Protein AF-A0A850MF85-F1 (afdb_monomer_lite)

Foldseek 3Di:
DDAAEEEFDDPPCPPRRVVVQVVCCVPPNPRHHYD

Structure (mmCIF, N/CA/C/O backbone):
data_AF-A0A850MF85-F1
#
_entry.id   AF-A0A850MF85-F1
#
loop_
_atom_site.group_PDB
_atom_site.id
_atom_site.type_symbol
_atom_site.label_atom_id
_atom_site.label_alt_id
_atom_site.label_comp_id
_atom_site.label_asym_id
_atom_site.label_entity_id
_atom_site.label_seq_id
_atom_site.pdbx_PDB_ins_code
_atom_site.Cartn_x
_atom_site.Cartn_y
_atom_site.Cartn_z
_atom_site.occupancy
_atom_site.B_iso_or_equiv
_atom_site.auth_seq_id
_atom_site.auth_comp_id
_atom_site.auth_asym_id
_atom_site.auth_atom_id
_atom_site.pdbx_PDB_model_num
ATOM 1 N N . MET A 1 1 ? -7.934 3.553 19.749 1.00 72.56 1 MET A N 1
ATOM 2 C CA . MET A 1 1 ? -7.837 2.293 18.969 1.00 72.56 1 MET A CA 1
ATOM 3 C C . MET A 1 1 ? -6.579 2.354 18.115 1.00 72.56 1 MET A C 1
ATOM 5 O O . MET A 1 1 ? -6.305 3.422 17.584 1.00 72.56 1 MET A O 1
ATOM 9 N N . LYS A 1 2 ? -5.803 1.271 17.986 1.00 84.50 2 LYS A N 1
ATOM 10 C CA . LYS A 1 2 ? -4.630 1.255 17.094 1.00 84.50 2 LYS A CA 1
ATOM 11 C C . LYS A 1 2 ? -5.109 1.130 15.643 1.00 84.50 2 LYS A C 1
ATOM 13 O O . LYS A 1 2 ? -5.900 0.231 15.355 1.00 84.50 2 LYS A O 1
ATOM 18 N N . LYS A 1 3 ? -4.676 2.036 14.757 1.00 92.88 3 LYS A N 1
ATOM 19 C CA . LYS A 1 3 ? -4.990 1.962 13.320 1.00 92.88 3 LYS A CA 1
ATOM 20 C C . LYS A 1 3 ? -4.390 0.679 12.741 1.00 92.88 3 LYS A C 1
ATOM 22 O O . LYS A 1 3 ? -3.321 0.237 13.166 1.00 92.88 3 LYS A O 1
ATOM 27 N N . LYS A 1 4 ? -5.101 0.049 11.806 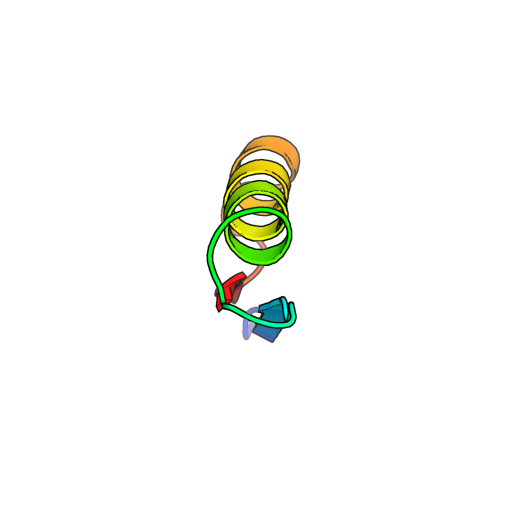1.00 95.62 4 LYS A N 1
ATOM 28 C CA . LYS A 1 4 ? -4.568 -1.114 11.089 1.00 95.62 4 LYS A CA 1
ATOM 29 C C . LYS A 1 4 ? -3.537 -0.625 10.072 1.00 95.62 4 LYS A C 1
ATOM 31 O O . LYS A 1 4 ? -3.762 0.395 9.425 1.00 95.62 4 LYS A O 1
ATOM 36 N N . ARG A 1 5 ? -2.430 -1.358 9.956 1.00 96.75 5 ARG A N 1
ATOM 37 C CA . ARG A 1 5 ? -1.325 -1.047 9.042 1.00 96.75 5 ARG A CA 1
ATOM 38 C C . ARG A 1 5 ? -1.519 -1.790 7.725 1.00 96.75 5 ARG A C 1
ATOM 40 O O . ARG A 1 5 ? -1.820 -2.983 7.757 1.00 96.75 5 ARG A O 1
ATOM 47 N N . VAL A 1 6 ? -1.354 -1.099 6.603 1.00 97.06 6 VAL A N 1
ATOM 48 C CA . VAL A 1 6 ? -1.499 -1.646 5.247 1.00 97.06 6 VAL A CA 1
ATOM 49 C C . VAL A 1 6 ? -0.249 -1.297 4.447 1.00 97.06 6 VAL A C 1
ATOM 51 O O . VAL A 1 6 ? 0.186 -0.155 4.492 1.00 97.06 6 VAL A O 1
ATOM 54 N N . LEU A 1 7 ? 0.319 -2.279 3.743 1.00 97.81 7 LEU A N 1
ATOM 55 C CA . LEU A 1 7 ? 1.479 -2.111 2.865 1.00 97.81 7 LEU A CA 1
ATOM 56 C C . LEU A 1 7 ? 1.085 -2.483 1.434 1.00 97.81 7 LEU A C 1
ATOM 58 O O . LEU A 1 7 ? 0.656 -3.617 1.198 1.00 97.81 7 LEU A O 1
ATOM 62 N N . PHE A 1 8 ? 1.255 -1.562 0.485 1.00 97.88 8 PHE A N 1
ATOM 63 C CA . PHE A 1 8 ? 0.987 -1.811 -0.930 1.00 97.88 8 PHE A CA 1
ATOM 64 C C . PHE A 1 8 ? 2.275 -2.104 -1.701 1.00 97.88 8 PHE A C 1
ATOM 66 O O . PHE A 1 8 ? 3.111 -1.23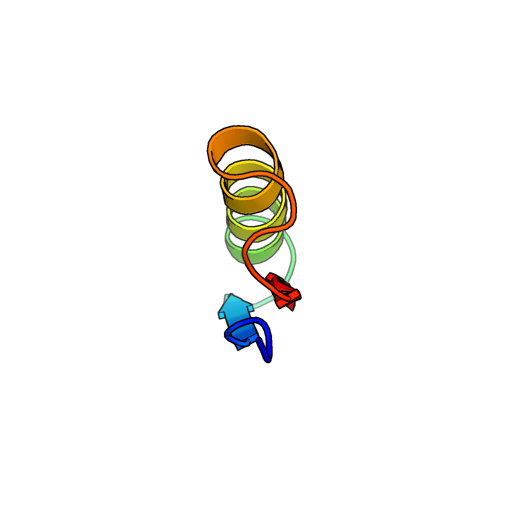6 -1.923 1.00 97.88 8 PHE A O 1
ATOM 73 N N . LEU A 1 9 ? 2.417 -3.338 -2.190 1.00 97.12 9 LEU A N 1
ATOM 74 C CA . LEU A 1 9 ? 3.592 -3.754 -2.955 1.00 97.12 9 LEU A CA 1
ATOM 75 C C . LEU A 1 9 ? 3.318 -3.771 -4.459 1.00 97.12 9 LEU A C 1
ATOM 77 O O . LEU A 1 9 ? 2.302 -4.276 -4.935 1.00 97.12 9 LEU A O 1
ATOM 81 N N . CYS A 1 10 ? 4.281 -3.265 -5.225 1.00 96.69 10 CYS A N 1
ATOM 82 C CA . CYS A 1 10 ? 4.386 -3.523 -6.654 1.00 96.69 10 CYS A CA 1
ATOM 83 C C . CYS A 1 10 ? 5.856 -3.712 -7.041 1.00 96.69 10 CYS A C 1
ATOM 85 O O . CYS A 1 10 ? 6.746 -3.427 -6.245 1.00 96.69 10 CYS A O 1
ATOM 87 N N . SER A 1 11 ? 6.122 -4.173 -8.265 1.00 97.69 11 SER A N 1
ATOM 88 C CA . SER A 1 11 ? 7.483 -4.508 -8.710 1.00 97.69 11 SER A CA 1
ATOM 89 C C . SER A 1 11 ? 8.504 -3.368 -8.582 1.00 97.69 11 SER A C 1
ATOM 91 O O . SER A 1 11 ? 9.688 -3.655 -8.484 1.00 97.69 11 SER A O 1
ATOM 93 N N . GLY A 1 12 ? 8.078 -2.099 -8.590 1.00 96.25 12 GLY A N 1
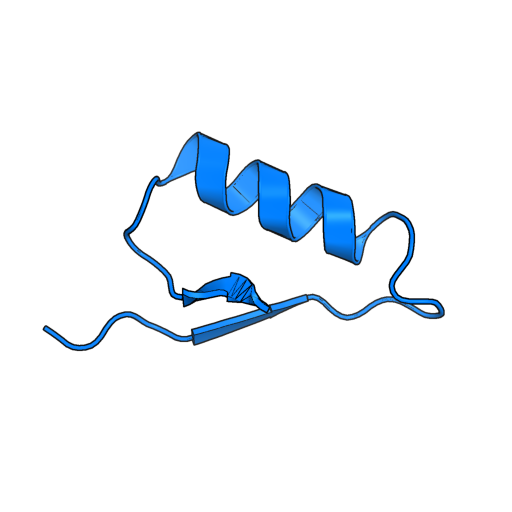ATOM 94 C CA . GLY A 1 12 ? 8.990 -0.946 -8.563 1.00 96.25 12 GLY A CA 1
ATOM 95 C C . GLY A 1 12 ? 8.582 0.194 -7.633 1.00 96.25 12 GLY A C 1
ATOM 96 O O . GLY A 1 12 ? 9.059 1.303 -7.821 1.00 96.25 12 GLY A O 1
ATOM 97 N N . ASN A 1 13 ? 7.658 -0.047 -6.698 1.00 95.56 13 ASN A N 1
ATOM 98 C CA . ASN A 1 13 ? 7.050 0.981 -5.840 1.00 95.56 13 ASN A CA 1
ATOM 99 C C . ASN A 1 13 ? 6.733 2.328 -6.547 1.00 95.56 13 ASN A C 1
ATOM 101 O O . ASN A 1 13 ? 7.011 3.396 -6.012 1.00 95.56 13 ASN A O 1
ATOM 105 N N . SER A 1 14 ? 6.215 2.292 -7.780 1.00 94.50 14 SER A N 1
ATOM 106 C CA . SER A 1 14 ? 6.165 3.483 -8.646 1.00 94.50 14 SER A CA 1
ATOM 107 C C . SER A 1 14 ? 4.758 3.905 -9.058 1.00 94.50 14 SER A C 1
ATOM 109 O O . SER A 1 14 ? 4.446 5.089 -9.064 1.00 94.50 14 SER A O 1
ATOM 111 N N . THR A 1 15 ? 3.901 2.949 -9.429 1.00 97.75 15 THR A N 1
ATOM 112 C CA . THR A 1 15 ? 2.580 3.258 -10.006 1.00 97.75 15 THR A CA 1
ATOM 113 C C . THR A 1 15 ? 1.453 2.622 -9.207 1.00 97.75 15 THR A C 1
ATOM 115 O O . THR A 1 15 ? 0.690 3.319 -8.551 1.00 97.75 15 THR A O 1
ATOM 118 N N . ARG A 1 16 ? 1.338 1.287 -9.225 1.00 98.25 16 ARG A N 1
ATOM 119 C CA . ARG A 1 16 ? 0.205 0.585 -8.594 1.00 98.25 16 ARG A CA 1
ATOM 120 C C . ARG A 1 16 ? 0.172 0.765 -7.076 1.00 98.25 16 ARG A C 1
ATOM 122 O O . ARG A 1 16 ? -0.904 0.989 -6.539 1.00 98.25 16 ARG A O 1
ATOM 129 N N . SER A 1 17 ? 1.325 0.694 -6.409 1.00 98.06 17 SER A N 1
ATOM 130 C CA . SER A 1 17 ? 1.414 0.898 -4.956 1.00 98.06 17 SER A CA 1
ATOM 131 C C . SER A 1 17 ? 1.064 2.333 -4.560 1.00 98.06 17 SER A C 1
ATOM 133 O O . SER A 1 17 ? 0.196 2.529 -3.719 1.00 98.06 17 SER A O 1
ATOM 135 N N . GLN A 1 18 ? 1.640 3.320 -5.250 1.00 97.88 18 GLN A N 1
ATOM 136 C CA . GLN A 1 18 ? 1.397 4.748 -5.010 1.00 97.88 18 GLN A CA 1
ATOM 137 C C . GLN A 1 18 ? -0.072 5.143 -5.243 1.00 97.88 18 GLN A C 1
ATOM 139 O O . GLN A 1 18 ? -0.679 5.830 -4.423 1.00 97.88 18 GLN A O 1
ATOM 144 N N . MET A 1 19 ? -0.692 4.658 -6.328 1.00 98.25 19 MET A N 1
ATOM 145 C CA . MET A 1 19 ? -2.122 4.889 -6.570 1.00 98.25 19 MET A CA 1
ATOM 146 C C . MET A 1 19 ? -3.001 4.235 -5.501 1.00 98.25 19 MET A C 1
ATOM 148 O O . MET A 1 19 ? -3.996 4.828 -5.095 1.00 98.25 19 MET A O 1
ATOM 152 N N . ALA A 1 20 ? -2.658 3.026 -5.046 1.00 98.06 20 ALA A N 1
ATOM 153 C CA . ALA A 1 20 ? -3.428 2.327 -4.022 1.00 98.06 20 ALA A CA 1
ATOM 154 C C . ALA A 1 20 ? -3.365 3.044 -2.663 1.00 98.06 20 ALA A C 1
ATOM 156 O O . ALA A 1 20 ? -4.396 3.185 -2.003 1.00 98.06 20 ALA A O 1
ATOM 157 N N . GLU A 1 21 ? -2.193 3.559 -2.285 1.00 97.38 21 GLU A N 1
ATOM 158 C CA . GLU A 1 21 ? -2.004 4.368 -1.078 1.00 97.38 21 GLU A CA 1
ATOM 159 C C . GLU A 1 21 ? -2.849 5.652 -1.108 1.00 97.38 21 GLU A C 1
ATOM 161 O O . GLU A 1 21 ? -3.615 5.927 -0.174 1.00 97.38 21 GLU A O 1
ATOM 166 N N . GLY A 1 22 ? -2.778 6.400 -2.215 1.00 96.62 22 GLY A N 1
ATOM 167 C CA . GLY A 1 22 ? -3.565 7.619 -2.397 1.00 96.62 22 GLY A CA 1
ATOM 168 C C . GLY A 1 22 ? -5.071 7.351 -2.427 1.00 96.62 22 GLY A C 1
ATOM 169 O O . GLY A 1 22 ? -5.843 8.059 -1.778 1.00 96.62 22 GLY A O 1
ATOM 170 N N . LEU A 1 23 ? -5.499 6.295 -3.126 1.00 98.12 23 LEU A N 1
ATOM 171 C CA . LEU A 1 23 ? -6.910 5.935 -3.239 1.00 98.12 23 LEU A CA 1
ATOM 172 C C . LEU A 1 23 ? -7.497 5.512 -1.889 1.00 98.12 23 LEU A C 1
ATOM 174 O O . LEU A 1 23 ? -8.589 5.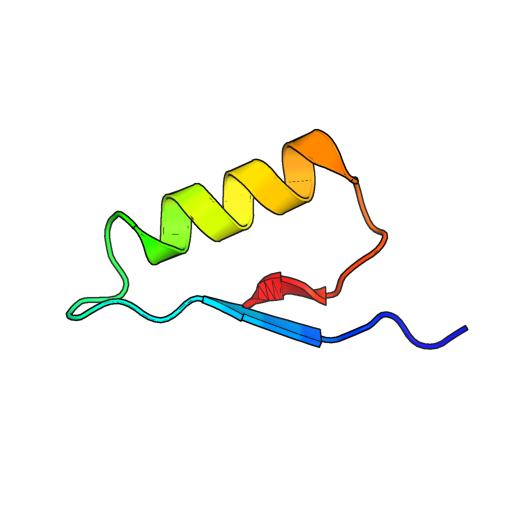955 -1.538 1.00 98.12 23 LEU A O 1
ATOM 178 N N . LEU A 1 24 ? -6.780 4.695 -1.112 1.00 97.44 24 LEU A N 1
ATOM 179 C CA . LEU A 1 24 ? -7.234 4.293 0.219 1.00 97.44 24 LEU A CA 1
ATOM 180 C C . LEU A 1 24 ? -7.394 5.523 1.122 1.00 97.44 24 LEU A C 1
ATOM 182 O O . LEU A 1 24 ? -8.449 5.710 1.725 1.00 97.44 24 LEU A O 1
ATOM 186 N N . THR A 1 25 ? -6.393 6.403 1.150 1.00 95.50 25 THR A N 1
ATOM 187 C CA . THR A 1 25 ? -6.446 7.638 1.947 1.00 95.50 25 THR A CA 1
ATOM 188 C C . THR A 1 25 ? -7.617 8.534 1.529 1.00 95.50 25 THR A C 1
ATOM 190 O O . THR A 1 25 ? -8.317 9.072 2.385 1.00 95.50 25 THR A O 1
ATOM 193 N N . HIS A 1 26 ? -7.893 8.649 0.226 1.00 97.25 26 HIS A N 1
ATOM 194 C CA . HIS A 1 26 ? -9.015 9.438 -0.287 1.00 97.25 26 HIS A CA 1
ATOM 195 C C . HIS A 1 26 ? -10.386 8.851 0.087 1.00 97.25 26 HIS A C 1
ATOM 197 O O . HIS A 1 26 ? -11.290 9.591 0.468 1.00 97.25 26 HIS A O 1
ATOM 203 N N . LEU A 1 27 ? -10.549 7.528 -0.001 1.00 97.75 27 LEU A N 1
ATOM 204 C CA . LEU A 1 27 ? -11.843 6.869 0.201 1.00 97.75 27 LEU A CA 1
ATOM 205 C C . LEU A 1 27 ? -12.227 6.706 1.672 1.00 97.75 27 LEU A C 1
ATOM 207 O O . LEU A 1 27 ? -13.407 6.771 2.013 1.00 97.75 27 LEU A O 1
ATOM 211 N N . VAL A 1 28 ? -11.256 6.427 2.545 1.00 95.56 28 VAL A N 1
ATOM 212 C CA . VAL A 1 28 ? -11.534 6.069 3.947 1.00 95.56 28 VAL A CA 1
ATOM 213 C C . VAL A 1 28 ? -10.873 6.990 4.966 1.00 95.56 28 VAL A C 1
ATOM 215 O O . VAL A 1 28 ? -11.030 6.763 6.169 1.00 95.56 28 VAL A O 1
ATOM 218 N N . GLY A 1 29 ? -10.194 8.043 4.509 1.00 92.69 29 GLY A N 1
ATOM 219 C CA . GLY A 1 29 ? -9.540 9.021 5.365 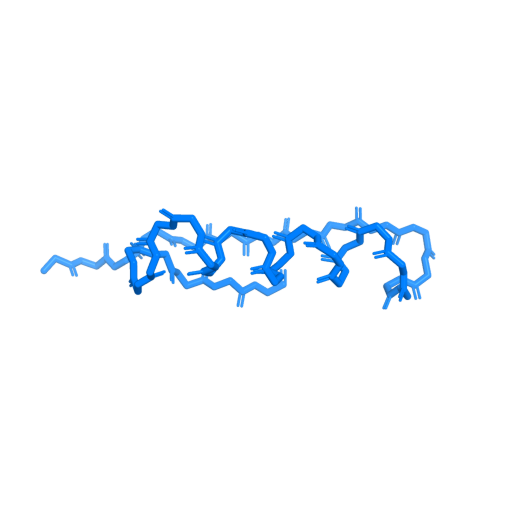1.00 92.69 29 GLY A CA 1
ATOM 220 C C . GLY A 1 29 ? -8.451 8.385 6.222 1.00 92.69 29 GLY A C 1
ATOM 221 O O . GLY A 1 29 ? -7.695 7.522 5.782 1.00 92.69 29 GLY A O 1
ATOM 222 N N . ASP A 1 30 ? -8.394 8.783 7.489 1.00 92.44 30 ASP A N 1
ATOM 223 C CA . ASP A 1 30 ? -7.305 8.429 8.394 1.00 92.44 30 ASP A CA 1
ATOM 224 C C . ASP A 1 30 ? -7.485 7.073 9.104 1.00 92.44 30 ASP A C 1
ATOM 226 O O . ASP A 1 30 ? -6.772 6.780 10.062 1.00 92.44 30 ASP A O 1
ATOM 230 N N . LYS A 1 31 ? -8.421 6.221 8.668 1.00 95.25 31 LYS A N 1
ATOM 231 C CA . LYS A 1 31 ? -8.746 4.958 9.362 1.00 95.25 31 LYS A CA 1
ATOM 232 C C . LYS A 1 31 ? -7.605 3.934 9.371 1.00 95.25 31 LYS A C 1
ATOM 234 O O . LYS A 1 31 ? -7.586 3.051 10.235 1.00 95.25 31 LYS A O 1
ATOM 239 N N . PHE A 1 32 ? -6.669 4.045 8.431 1.00 96.44 32 PHE A N 1
ATOM 240 C CA . PHE A 1 32 ? -5.531 3.144 8.268 1.00 96.44 32 PHE A CA 1
ATOM 241 C C . PHE A 1 32 ? -4.212 3.911 8.321 1.00 96.44 32 PHE A C 1
ATOM 243 O O . PHE A 1 32 ? -4.154 5.101 8.027 1.00 96.44 32 PHE A O 1
ATOM 250 N N . GLU A 1 33 ? -3.158 3.204 8.709 1.00 95.81 33 GLU A N 1
ATOM 251 C CA . GLU A 1 33 ? -1.775 3.645 8.539 1.00 95.81 33 GLU A CA 1
ATOM 252 C C . GLU A 1 33 ? -1.232 2.941 7.287 1.00 95.81 33 GLU A C 1
ATOM 254 O O . GLU A 1 33 ? -1.234 1.708 7.234 1.00 95.81 33 GLU A O 1
ATOM 259 N N . VAL A 1 34 ? -0.859 3.704 6.260 1.00 95.62 34 VAL A N 1
ATOM 260 C CA . VAL A 1 34 ? -0.572 3.190 4.910 1.00 95.62 34 VAL A CA 1
ATOM 261 C C . VAL A 1 34 ? 0.912 3.359 4.579 1.00 95.62 34 VAL A C 1
ATOM 263 O O . VAL A 1 34 ? 1.515 4.335 5.020 1.00 95.62 34 VAL A O 1
ATOM 266 N N . PHE A 1 35 ? 1.481 2.383 3.863 1.00 92.81 35 PHE A N 1
ATOM 267 C CA . PHE A 1 35 ? 2.886 2.291 3.454 1.00 92.81 35 PHE A CA 1
ATOM 268 C C . PHE A 1 35 ? 3.032 1.661 2.063 1.00 92.81 35 PHE A C 1
ATOM 270 O O . PHE A 1 35 ? 2.111 0.913 1.642 1.00 92.81 35 PHE A O 1
#

Sequence (35 aa):
MKKKRVLFLCSGNST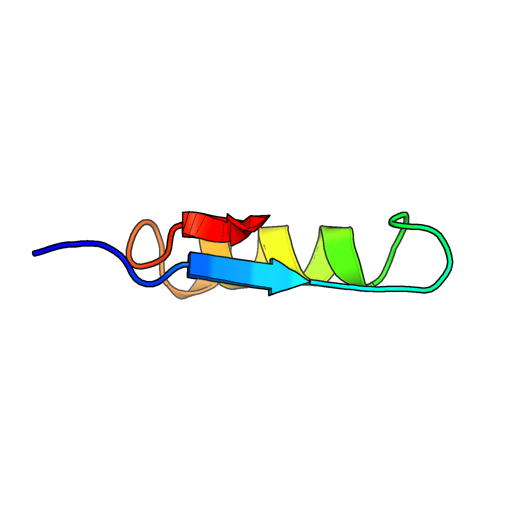RSQMAEGLLTHLVGDKFEVF

Secondary structure (DSSP, 8-state):
-PPEEE----TTSSSHHHHHHHHHHHHHGGGEEE-

Radius of gyration: 10.04 Å; chains: 1; bounding box: 21×14×29 Å

pLDDT: mean 95.37, std 4.68, range [72.56, 98.25]